Protein AF-A0A212J406-F1 (afdb_monomer_lite)

Sequence (82 aa):
MPKSANLLSINLLKFYFLHLHTVLLRLITYVARHSFATILKRSGINVAIISEALGHSDLKTTQIYLDSFENSQIDEAMKNLL

Organism: NCBI:txid206096

pLDDT: mean 87.91, std 11.93, range [55.09, 97.94]

Structure (mmCIF, N/CA/C/O backbone):
data_AF-A0A212J406-F1
#
_entry.id   AF-A0A212J406-F1
#
loop_
_atom_site.group_PDB
_atom_site.id
_atom_site.type_symbol
_atom_site.label_atom_id
_atom_site.label_alt_id
_atom_site.label_comp_id
_atom_site.label_asym_id
_atom_site.label_entity_id
_atom_site.label_seq_id
_atom_site.pdbx_PDB_ins_code
_atom_site.Cartn_x
_atom_site.Cartn_y
_atom_site.Cartn_z
_atom_site.occupancy
_atom_site.B_iso_or_equiv
_atom_site.auth_seq_id
_atom_site.auth_comp_id
_atom_site.auth_asym_id
_atom_site.auth_atom_id
_atom_site.pdbx_PDB_model_num
ATOM 1 N N . MET A 1 1 ? 38.586 -0.283 -37.871 1.00 57.97 1 MET A N 1
ATOM 2 C CA . MET A 1 1 ? 37.523 -0.945 -37.077 1.00 57.97 1 MET A CA 1
ATOM 3 C C . MET A 1 1 ? 37.740 -0.626 -35.598 1.00 57.97 1 MET A C 1
ATOM 5 O O . MET A 1 1 ? 38.799 -0.986 -35.108 1.00 57.97 1 MET A O 1
ATOM 9 N N . PRO A 1 2 ? 36.850 0.161 -34.945 1.00 55.09 2 PRO A N 1
ATOM 10 C CA . PRO A 1 2 ? 36.493 -0.100 -33.533 1.00 55.09 2 PRO A CA 1
ATOM 11 C C . PRO A 1 2 ? 35.046 0.303 -33.120 1.00 55.09 2 PRO A C 1
ATOM 13 O O . PRO A 1 2 ? 34.760 0.468 -31.938 1.00 55.09 2 PRO A O 1
ATOM 16 N N . LYS A 1 3 ? 34.098 0.502 -34.051 1.00 61.75 3 LYS A N 1
ATOM 17 C CA . LYS A 1 3 ? 32.757 1.038 -33.704 1.00 61.75 3 LYS A CA 1
ATOM 18 C C . LYS A 1 3 ? 31.832 0.048 -32.966 1.00 61.75 3 LYS A C 1
ATOM 20 O O . LYS A 1 3 ? 30.958 0.487 -32.227 1.00 61.75 3 LYS A O 1
ATOM 25 N N . SER A 1 4 ? 32.009 -1.264 -33.141 1.00 62.03 4 SER A N 1
ATOM 26 C CA . SER A 1 4 ? 31.098 -2.285 -32.592 1.00 62.03 4 SER A CA 1
ATOM 27 C C . SER A 1 4 ? 31.275 -2.538 -31.089 1.00 62.03 4 SER A C 1
ATOM 29 O O . SER A 1 4 ? 30.283 -2.730 -30.391 1.00 62.03 4 SER A O 1
ATOM 31 N N . ALA A 1 5 ? 32.506 -2.476 -30.569 1.00 66.69 5 ALA A N 1
ATOM 32 C CA . ALA A 1 5 ? 32.784 -2.660 -29.140 1.00 66.69 5 ALA A CA 1
ATOM 33 C C . A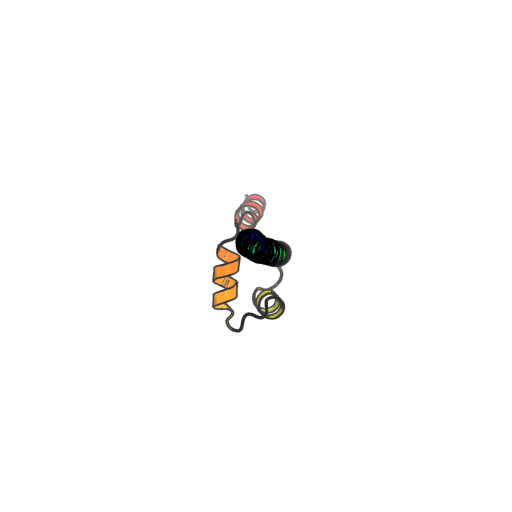LA A 1 5 ? 32.178 -1.535 -28.277 1.00 66.69 5 ALA A C 1
ATOM 35 O O . ALA A 1 5 ? 31.625 -1.806 -27.213 1.00 66.69 5 ALA A O 1
ATOM 36 N N . ASN A 1 6 ? 32.186 -0.293 -28.779 1.00 75.81 6 ASN A N 1
ATOM 37 C CA . ASN A 1 6 ? 31.528 0.842 -28.121 1.00 75.81 6 ASN A CA 1
ATOM 38 C C . ASN A 1 6 ? 29.997 0.732 -28.136 1.00 75.81 6 ASN A C 1
ATOM 40 O O . ASN A 1 6 ? 29.338 1.194 -27.213 1.00 75.81 6 ASN A O 1
ATOM 44 N N . LEU A 1 7 ? 29.405 0.114 -29.161 1.00 75.00 7 LEU A N 1
ATOM 45 C CA . LEU A 1 7 ? 27.953 -0.068 -29.209 1.00 75.00 7 LEU A CA 1
ATOM 46 C C . LEU A 1 7 ? 27.479 -1.116 -28.190 1.00 75.00 7 LEU A C 1
ATOM 48 O O . LEU A 1 7 ? 26.456 -0.916 -27.538 1.00 75.00 7 LEU A O 1
ATOM 52 N N . LEU A 1 8 ? 28.242 -2.201 -28.015 1.00 79.75 8 LEU A N 1
ATOM 53 C CA . LEU A 1 8 ? 27.975 -3.225 -27.000 1.00 79.75 8 LEU A CA 1
ATOM 54 C C . LEU A 1 8 ? 28.054 -2.651 -25.580 1.00 79.75 8 LEU A C 1
ATOM 56 O O . LEU A 1 8 ? 27.144 -2.883 -24.785 1.00 79.75 8 LEU A O 1
ATOM 60 N N . SER A 1 9 ? 29.084 -1.856 -25.275 1.00 85.69 9 SER A N 1
ATOM 61 C CA . SER A 1 9 ? 29.220 -1.221 -23.958 1.00 85.69 9 SER A CA 1
ATOM 62 C C . SER A 1 9 ? 28.121 -0.186 -23.688 1.00 85.69 9 SER A C 1
ATOM 64 O O . SER A 1 9 ? 27.563 -0.162 -22.592 1.00 85.69 9 SER A O 1
ATOM 66 N N . ILE A 1 10 ? 27.728 0.609 -24.691 1.00 89.56 10 ILE A N 1
ATOM 67 C CA . ILE A 1 10 ? 26.612 1.563 -24.576 1.00 89.56 10 ILE A CA 1
ATOM 68 C C . ILE A 1 10 ? 25.277 0.840 -24.348 1.00 89.56 10 ILE A C 1
ATOM 70 O O . ILE A 1 10 ? 24.482 1.271 -23.513 1.00 89.56 10 ILE A O 1
ATOM 74 N N . ASN A 1 11 ? 25.010 -0.256 -25.062 1.00 93.19 11 ASN A N 1
ATOM 75 C CA . ASN A 1 11 ? 23.772 -1.022 -24.892 1.00 93.19 11 ASN A CA 1
ATOM 76 C C . ASN A 1 11 ? 23.708 -1.713 -23.526 1.00 93.19 11 ASN A C 1
ATOM 78 O O . ASN A 1 11 ? 22.652 -1.717 -22.895 1.00 93.19 11 ASN A O 1
ATOM 82 N N . LEU A 1 12 ? 24.837 -2.232 -23.040 1.00 92.50 12 LEU A N 1
ATOM 83 C CA . LEU A 1 12 ? 24.933 -2.817 -21.707 1.00 92.50 12 LEU A CA 1
ATOM 84 C C . LEU A 1 12 ? 24.693 -1.764 -20.614 1.00 92.50 12 LEU A C 1
ATOM 86 O O . LEU A 1 12 ? 23.914 -1.995 -19.692 1.00 92.50 12 LEU A O 1
ATOM 90 N N . LEU A 1 13 ? 25.283 -0.573 -20.749 1.00 94.56 13 LEU A N 1
ATOM 91 C CA . LEU A 1 13 ? 25.044 0.536 -19.824 1.00 94.56 13 LEU A CA 1
ATOM 92 C C . LEU A 1 13 ? 23.571 0.979 -19.832 1.00 94.56 13 LEU A C 1
ATOM 94 O O . LEU A 1 13 ? 22.984 1.181 -18.770 1.00 94.56 13 LEU A O 1
ATOM 98 N N . LYS A 1 14 ? 22.948 1.072 -21.015 1.00 95.25 14 LYS A N 1
ATOM 99 C CA . LYS A 1 14 ? 21.510 1.363 -21.150 1.00 95.25 14 LYS A CA 1
ATOM 100 C C . LYS A 1 14 ? 20.644 0.302 -20.476 1.00 95.25 14 LYS A C 1
ATOM 102 O O . LYS A 1 14 ? 19.662 0.658 -19.830 1.00 95.25 14 LYS A O 1
ATOM 107 N N . PHE A 1 15 ? 21.005 -0.975 -20.595 1.00 96.12 15 PHE A N 1
ATOM 108 C CA . PHE A 1 15 ? 20.297 -2.066 -19.931 1.00 96.12 15 PHE A CA 1
ATOM 109 C C . PHE A 1 15 ? 20.354 -1.929 -18.404 1.00 96.12 15 PHE A C 1
ATOM 111 O O . PHE A 1 15 ? 19.308 -1.953 -17.755 1.00 96.12 15 PHE A O 1
ATOM 118 N N . TYR A 1 16 ? 21.542 -1.705 -17.832 1.00 97.19 16 TYR A N 1
ATOM 119 C CA . TYR A 1 16 ? 21.685 -1.500 -16.387 1.00 97.19 16 TYR A CA 1
ATOM 120 C C . TYR A 1 16 ? 20.932 -0.265 -15.898 1.00 97.19 16 TYR A C 1
ATOM 122 O O . TYR A 1 16 ? 20.263 -0.332 -14.869 1.00 97.19 16 TYR A O 1
ATOM 130 N N . PHE A 1 17 ? 20.984 0.840 -16.646 1.00 97.06 17 PHE A N 1
ATOM 131 C CA . PHE A 1 17 ? 20.251 2.052 -16.293 1.00 97.06 17 PHE A CA 1
ATOM 132 C C . PHE A 1 17 ? 18.734 1.831 -16.316 1.00 97.06 17 PHE A C 1
ATOM 134 O O . PHE A 1 17 ? 18.050 2.189 -15.360 1.00 97.06 17 PHE A O 1
ATOM 141 N N . LEU A 1 18 ? 18.200 1.191 -17.364 1.00 96.25 18 LEU A N 1
ATOM 142 C CA . LEU A 1 18 ? 16.773 0.877 -17.463 1.00 96.25 18 LEU A CA 1
ATOM 143 C C . LEU A 1 18 ? 16.325 -0.067 -16.341 1.00 96.25 18 LEU A C 1
ATOM 145 O O . LEU A 1 18 ? 15.265 0.132 -15.742 1.00 96.25 18 LEU A O 1
ATOM 149 N N . HIS A 1 19 ? 17.137 -1.079 -16.036 1.00 96.81 19 HIS A N 1
ATOM 150 C CA . HIS A 1 19 ? 16.851 -2.017 -14.960 1.00 96.81 19 HIS A CA 1
ATOM 151 C C . HIS A 1 19 ? 16.842 -1.317 -13.597 1.00 96.81 19 HIS A C 1
ATOM 153 O O . HIS A 1 19 ? 15.872 -1.447 -12.850 1.00 96.81 19 HIS A O 1
ATOM 159 N N . LEU A 1 20 ? 17.872 -0.516 -13.305 1.00 97.44 20 LEU A N 1
ATOM 160 C CA . LEU A 1 20 ? 17.969 0.254 -12.067 1.00 97.44 20 LEU A CA 1
ATOM 161 C C . LEU A 1 20 ? 16.802 1.237 -11.929 1.00 97.44 20 LEU A 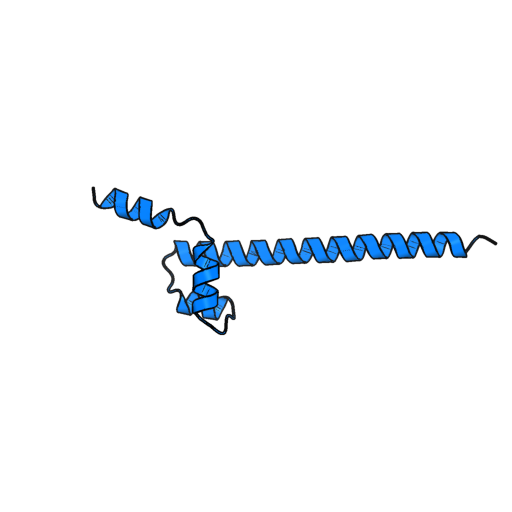C 1
ATOM 163 O O . LEU A 1 20 ? 16.169 1.284 -10.877 1.00 97.44 20 LEU A O 1
ATOM 167 N N . HIS A 1 21 ? 16.466 1.964 -12.998 1.00 97.19 21 HIS A N 1
ATOM 168 C CA . HIS A 1 21 ? 15.324 2.875 -13.030 1.00 97.19 21 HIS A CA 1
ATOM 169 C C . HIS A 1 21 ? 14.011 2.148 -12.711 1.00 97.19 21 HIS A C 1
ATOM 171 O O . HIS A 1 21 ? 13.236 2.598 -11.871 1.00 97.19 21 HIS A O 1
ATOM 177 N N . THR A 1 22 ? 13.786 0.988 -13.329 1.00 97.00 22 THR A N 1
ATOM 178 C CA . THR A 1 22 ? 12.572 0.190 -13.112 1.00 97.00 22 THR A CA 1
ATOM 179 C C . THR A 1 22 ? 12.482 -0.323 -11.674 1.00 97.00 22 THR A C 1
ATOM 181 O O . THR A 1 22 ? 11.418 -0.267 -11.058 1.00 97.00 22 THR A O 1
ATOM 184 N N . VAL A 1 23 ? 13.589 -0.821 -11.113 1.00 97.44 23 VAL A N 1
ATOM 185 C CA . VAL A 1 23 ? 13.644 -1.282 -9.717 1.00 97.44 23 VAL A CA 1
ATOM 186 C C . VAL A 1 23 ? 13.367 -0.127 -8.756 1.00 97.44 23 VAL A C 1
ATOM 188 O O . VAL A 1 23 ? 12.531 -0.272 -7.864 1.00 97.44 23 VAL A O 1
ATOM 191 N N . LEU A 1 24 ? 14.004 1.025 -8.972 1.00 97.94 24 LEU A N 1
ATOM 192 C CA . LEU A 1 24 ? 13.830 2.206 -8.133 1.00 97.94 24 LEU A CA 1
ATOM 193 C C . LEU A 1 24 ? 12.383 2.714 -8.169 1.00 97.94 24 LEU A C 1
ATOM 195 O O . LEU A 1 24 ? 11.795 2.968 -7.120 1.00 97.94 24 LEU A O 1
ATOM 199 N N . LEU A 1 25 ? 11.780 2.805 -9.357 1.00 97.75 25 LEU A N 1
ATOM 200 C CA . LEU A 1 25 ? 10.401 3.265 -9.516 1.00 97.75 25 LEU A CA 1
ATOM 201 C C . LEU A 1 25 ? 9.405 2.346 -8.792 1.00 97.75 25 LEU A C 1
ATOM 203 O O . LEU A 1 25 ? 8.488 2.826 -8.120 1.00 97.75 25 LEU A O 1
ATOM 207 N N . ARG A 1 26 ? 9.603 1.023 -8.872 1.00 97.62 26 ARG A N 1
ATOM 208 C CA . ARG A 1 26 ? 8.783 0.047 -8.133 1.00 97.62 26 ARG A CA 1
ATOM 209 C C . ARG A 1 26 ? 8.917 0.208 -6.623 1.00 97.62 26 ARG A C 1
ATOM 211 O O . ARG A 1 26 ? 7.912 0.151 -5.924 1.00 97.62 26 ARG A O 1
ATOM 218 N N . LEU A 1 27 ? 10.129 0.440 -6.122 1.00 97.50 27 LEU A N 1
ATOM 219 C CA . LEU A 1 27 ? 10.349 0.648 -4.693 1.00 97.50 27 LEU A CA 1
ATOM 220 C C . LEU A 1 27 ? 9.673 1.935 -4.203 1.00 97.50 27 LEU A C 1
ATOM 222 O O . LEU A 1 27 ? 8.955 1.905 -3.208 1.00 97.50 27 LEU A O 1
ATOM 226 N N . ILE A 1 28 ? 9.850 3.046 -4.923 1.00 97.88 28 ILE A N 1
ATOM 227 C CA . ILE A 1 28 ? 9.259 4.343 -4.560 1.00 97.88 28 ILE A CA 1
ATOM 228 C C . ILE A 1 28 ? 7.730 4.251 -4.525 1.00 97.88 28 ILE A C 1
ATOM 230 O O . ILE A 1 28 ? 7.109 4.673 -3.553 1.00 97.88 28 ILE A O 1
ATOM 234 N N . THR A 1 29 ? 7.117 3.671 -5.560 1.00 96.56 29 THR A N 1
ATOM 235 C CA . THR A 1 29 ? 5.653 3.531 -5.634 1.00 96.56 29 THR A CA 1
ATOM 236 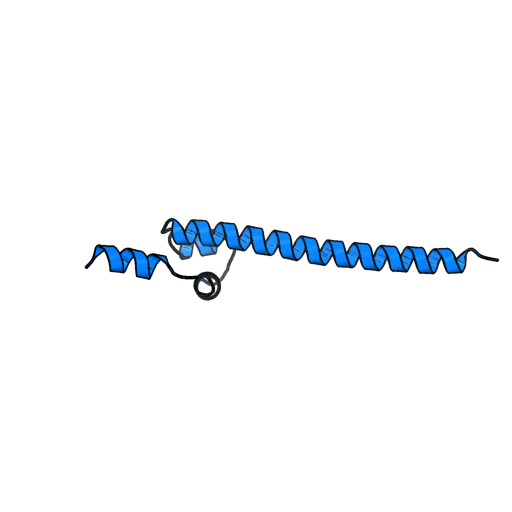C C . THR A 1 29 ? 5.107 2.590 -4.562 1.00 96.56 29 THR A C 1
ATOM 238 O O . THR A 1 29 ? 4.087 2.903 -3.947 1.00 96.56 29 THR A O 1
ATOM 241 N N . TYR A 1 30 ? 5.803 1.485 -4.276 1.00 94.81 30 TYR A N 1
ATOM 242 C CA . TYR A 1 30 ? 5.446 0.577 -3.187 1.00 94.81 30 TYR A CA 1
ATOM 243 C C . TYR A 1 30 ? 5.479 1.280 -1.825 1.00 94.81 30 TYR A C 1
ATOM 245 O O . TYR A 1 30 ? 4.496 1.231 -1.087 1.00 94.81 30 TYR A O 1
ATOM 253 N N . VAL A 1 31 ? 6.574 1.984 -1.514 1.00 95.62 31 VAL A N 1
ATOM 254 C CA . VAL A 1 31 ? 6.731 2.708 -0.244 1.00 95.62 31 VAL A CA 1
ATOM 255 C C . VAL A 1 31 ? 5.699 3.829 -0.120 1.00 95.62 31 VAL A C 1
ATOM 257 O O . VAL A 1 31 ? 5.095 3.980 0.938 1.00 95.62 31 VAL A O 1
ATOM 260 N N . ALA A 1 32 ? 5.437 4.587 -1.188 1.00 97.06 32 ALA A N 1
ATOM 261 C CA . ALA A 1 32 ? 4.423 5.640 -1.176 1.00 97.06 32 ALA A CA 1
ATOM 262 C C . ALA A 1 32 ? 3.017 5.083 -0.893 1.00 97.06 32 ALA A C 1
ATOM 264 O O . ALA A 1 32 ? 2.317 5.591 -0.016 1.00 97.06 32 ALA A O 1
ATOM 265 N N . ARG A 1 33 ? 2.628 3.997 -1.579 1.00 95.69 33 ARG A N 1
ATOM 266 C CA . ARG A 1 33 ? 1.347 3.307 -1.360 1.00 95.69 33 ARG A CA 1
ATOM 267 C C . ARG A 1 33 ? 1.229 2.779 0.070 1.00 95.69 33 ARG A C 1
ATOM 269 O O . ARG A 1 33 ? 0.189 2.953 0.704 1.00 95.69 33 ARG A O 1
ATOM 276 N N . HIS A 1 34 ? 2.298 2.170 0.577 1.00 94.25 34 HIS A N 1
ATOM 277 C CA . HIS A 1 34 ? 2.350 1.618 1.927 1.00 94.25 34 HIS A CA 1
ATOM 278 C C . HIS A 1 34 ? 2.198 2.707 2.989 1.00 94.25 34 HIS A C 1
ATOM 280 O O . HIS A 1 34 ? 1.365 2.583 3.887 1.00 94.25 34 HIS A O 1
ATOM 286 N N . SER A 1 35 ? 2.954 3.800 2.868 1.00 94.88 35 SER A N 1
ATOM 287 C CA . SER A 1 35 ? 2.856 4.958 3.761 1.00 94.88 35 SER A CA 1
ATOM 288 C C . SER A 1 35 ? 1.445 5.545 3.765 1.00 94.88 35 SER A C 1
ATOM 290 O O . SER A 1 35 ? 0.874 5.749 4.834 1.00 94.88 35 SER A O 1
ATOM 292 N N . PHE A 1 36 ? 0.848 5.743 2.587 1.00 96.31 36 PHE A N 1
ATOM 293 C CA . PHE A 1 36 ? -0.520 6.245 2.455 1.00 96.31 36 PHE A CA 1
ATOM 294 C C . PHE A 1 36 ? -1.540 5.347 3.175 1.00 96.31 36 PHE A C 1
ATOM 296 O O . PHE A 1 36 ? -2.287 5.821 4.029 1.00 96.31 36 PHE A O 1
ATOM 303 N N . ALA A 1 37 ? -1.527 4.039 2.903 1.00 94.75 37 ALA A N 1
ATOM 304 C CA . ALA A 1 37 ? -2.448 3.087 3.526 1.00 94.75 37 ALA A CA 1
ATOM 305 C C . ALA A 1 37 ? -2.243 2.963 5.047 1.00 94.75 37 ALA A C 1
ATOM 307 O O . ALA A 1 37 ? -3.214 2.857 5.796 1.00 94.75 37 ALA A O 1
ATOM 308 N N . THR A 1 38 ? -0.987 3.009 5.507 1.00 92.38 38 THR A N 1
ATOM 309 C CA . THR A 1 38 ? -0.638 2.950 6.936 1.00 92.38 38 THR A CA 1
ATOM 310 C C . THR A 1 38 ? -1.193 4.157 7.682 1.00 92.38 38 THR A C 1
ATOM 312 O O . THR A 1 38 ? -1.778 3.994 8.751 1.00 92.38 38 THR A O 1
ATOM 315 N N . ILE A 1 39 ? -1.048 5.362 7.119 1.00 93.25 39 ILE A N 1
ATOM 316 C CA . ILE A 1 39 ? -1.595 6.590 7.710 1.00 93.25 39 ILE A CA 1
ATOM 317 C C . ILE A 1 39 ? -3.117 6.486 7.815 1.00 93.25 39 ILE A C 1
ATOM 319 O O . ILE A 1 39 ? -3.651 6.683 8.901 1.00 93.25 39 ILE A O 1
ATOM 323 N N . LEU A 1 40 ? -3.811 6.100 6.738 1.00 94.19 40 LEU A N 1
ATOM 324 C CA . LEU A 1 40 ? -5.272 5.973 6.762 1.00 94.19 40 LEU A CA 1
ATOM 325 C C . LEU A 1 40 ? -5.758 4.951 7.796 1.00 94.19 40 LEU A C 1
ATOM 327 O O . LEU A 1 40 ? -6.681 5.248 8.556 1.00 94.19 40 LEU A O 1
ATOM 331 N N . LYS A 1 41 ? -5.123 3.771 7.862 1.00 90.81 41 LYS A N 1
ATOM 332 C CA . LYS A 1 41 ? -5.466 2.754 8.865 1.00 90.81 41 LYS A CA 1
ATOM 333 C C . LYS A 1 41 ? -5.243 3.289 10.278 1.00 90.81 41 LYS A C 1
ATOM 335 O O . LYS A 1 41 ? -6.130 3.157 11.113 1.00 90.81 41 LYS A O 1
ATOM 340 N N . ARG A 1 42 ? -4.113 3.963 10.524 1.00 87.81 42 ARG A N 1
ATOM 341 C CA . ARG A 1 42 ? -3.810 4.554 11.835 1.00 87.81 42 ARG A CA 1
ATOM 342 C C . ARG A 1 42 ? -4.743 5.705 12.214 1.00 87.81 42 ARG A C 1
ATOM 344 O O . ARG A 1 42 ? -5.005 5.919 13.391 1.00 87.81 42 ARG A O 1
ATOM 351 N N . SER A 1 43 ? -5.285 6.422 11.239 1.00 91.31 43 SER A N 1
ATOM 352 C CA . SER A 1 43 ? -6.315 7.439 11.460 1.00 91.31 43 SER A CA 1
ATOM 353 C C . SER A 1 43 ? -7.717 6.853 11.681 1.00 91.31 43 SER A C 1
ATOM 355 O O . SER A 1 43 ? -8.674 7.616 11.779 1.00 91.31 43 SER A O 1
ATOM 357 N N . GLY A 1 44 ? -7.867 5.524 11.750 1.00 89.88 44 GLY A N 1
ATOM 358 C CA . GLY A 1 44 ? -9.152 4.864 11.997 1.00 89.88 44 GLY A CA 1
ATOM 359 C C . GLY A 1 44 ? -10.115 4.902 10.807 1.00 89.88 44 GLY A C 1
ATOM 360 O O . GLY A 1 44 ? -11.316 4.706 10.983 1.00 89.88 44 GLY A O 1
ATOM 361 N N . ILE A 1 45 ? -9.618 5.166 9.594 1.00 94.75 45 ILE A N 1
ATOM 362 C CA . ILE A 1 45 ? -10.451 5.202 8.387 1.00 94.75 45 ILE A CA 1
ATOM 363 C C . ILE A 1 45 ? -10.960 3.793 8.058 1.00 94.75 45 ILE A C 1
ATOM 365 O O . ILE A 1 45 ? -10.234 2.804 8.161 1.00 94.75 45 ILE A O 1
ATOM 369 N N . ASN A 1 46 ? -12.224 3.702 7.634 1.00 94.50 46 ASN A N 1
ATOM 370 C CA . ASN A 1 46 ? -12.863 2.434 7.291 1.00 94.50 46 ASN A CA 1
ATOM 371 C C . ASN A 1 46 ? -12.126 1.717 6.141 1.00 94.50 46 ASN A C 1
ATOM 373 O O . ASN A 1 46 ? -11.819 2.323 5.113 1.00 94.50 46 ASN A O 1
ATOM 377 N N . VAL A 1 47 ? -11.903 0.407 6.291 1.00 94.25 47 VAL A N 1
ATOM 378 C CA . VAL A 1 47 ? -11.182 -0.433 5.317 1.00 94.25 47 VAL A CA 1
ATOM 379 C C . VAL A 1 47 ? -11.802 -0.383 3.916 1.00 94.25 47 VAL A C 1
ATOM 381 O O . VAL A 1 47 ? -11.059 -0.426 2.940 1.00 94.25 47 VAL A O 1
ATOM 384 N N . ALA A 1 48 ? -13.123 -0.230 3.783 1.00 96.56 48 ALA A N 1
ATOM 385 C CA . ALA A 1 48 ? -13.786 -0.082 2.486 1.00 96.56 48 ALA A CA 1
ATOM 386 C C . ALA A 1 48 ? -13.347 1.195 1.749 1.00 96.56 48 ALA A C 1
ATOM 388 O O . ALA A 1 48 ? -13.035 1.137 0.563 1.00 96.56 48 ALA A O 1
ATOM 389 N N . ILE A 1 49 ? -13.227 2.317 2.467 1.00 97.19 49 ILE A N 1
ATOM 390 C CA . ILE A 1 49 ? -12.753 3.593 1.907 1.00 97.19 49 ILE A CA 1
ATOM 391 C C . ILE A 1 49 ? -11.276 3.478 1.519 1.00 97.19 49 ILE A C 1
ATOM 393 O O . ILE A 1 49 ? -10.874 3.920 0.446 1.00 97.19 49 ILE A O 1
ATOM 397 N N . ILE A 1 50 ? -10.461 2.839 2.366 1.00 96.81 50 ILE A N 1
ATOM 398 C CA . ILE A 1 50 ? -9.050 2.573 2.046 1.00 96.81 50 ILE A CA 1
ATOM 399 C C . ILE A 1 50 ? -8.948 1.683 0.795 1.00 96.81 50 ILE A C 1
ATOM 401 O O . ILE A 1 50 ? -8.112 1.934 -0.067 1.00 96.81 50 ILE A O 1
ATOM 405 N N . SER A 1 51 ? -9.812 0.672 0.667 1.00 97.38 51 SER A N 1
ATOM 406 C CA . SER A 1 51 ? -9.867 -0.230 -0.489 1.00 97.38 51 SER A CA 1
ATOM 407 C C . SER A 1 51 ? -10.153 0.519 -1.787 1.00 97.38 51 SER A C 1
ATOM 409 O O . SER A 1 51 ? -9.452 0.314 -2.778 1.00 97.38 51 SER A O 1
ATOM 411 N N . GLU A 1 52 ? -11.144 1.412 -1.763 1.00 97.44 52 GLU A N 1
ATOM 412 C CA . GLU A 1 52 ? -11.497 2.268 -2.895 1.00 97.44 52 GLU A CA 1
ATOM 413 C C . GLU A 1 52 ? -10.343 3.212 -3.261 1.00 97.44 52 GLU A C 1
ATOM 415 O O . GLU A 1 52 ? -9.931 3.260 -4.419 1.00 97.44 52 GLU A O 1
ATOM 420 N N . ALA A 1 53 ? -9.734 3.872 -2.270 1.00 96.62 53 ALA A N 1
ATOM 421 C CA . ALA A 1 53 ? -8.593 4.766 -2.481 1.00 96.62 53 ALA A CA 1
ATOM 422 C C . ALA A 1 53 ? -7.353 4.046 -3.048 1.00 96.62 53 ALA A C 1
ATOM 424 O O . ALA A 1 53 ? -6.568 4.637 -3.787 1.00 96.62 53 ALA A O 1
ATOM 425 N N . LEU A 1 54 ? -7.168 2.764 -2.716 1.00 95.94 54 LEU A N 1
ATOM 426 C CA . LEU A 1 54 ? -6.100 1.913 -3.251 1.00 95.94 54 LEU A CA 1
ATOM 427 C C . LEU A 1 54 ? -6.450 1.268 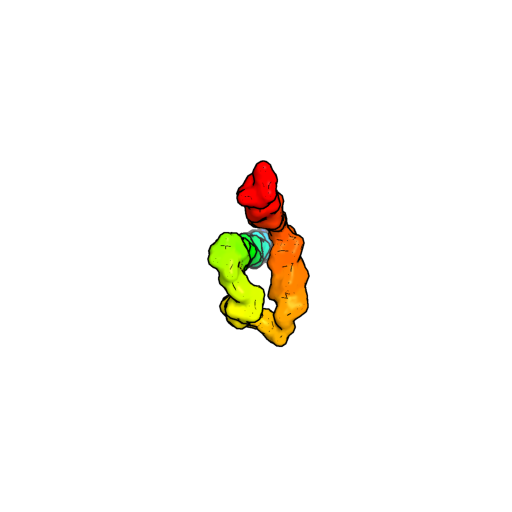-4.605 1.00 95.94 54 LEU A C 1
ATOM 429 O O . LEU A 1 54 ? -5.589 0.608 -5.200 1.00 95.94 54 LEU A O 1
ATOM 433 N N . GLY A 1 55 ? -7.688 1.426 -5.082 1.00 96.19 55 GLY A N 1
ATOM 434 C CA . GLY A 1 55 ? -8.182 0.811 -6.313 1.00 96.19 55 GLY A CA 1
ATOM 435 C C . GLY A 1 55 ? -8.258 -0.717 -6.250 1.00 96.19 55 GLY A C 1
ATOM 436 O O . GLY A 1 55 ? -8.120 -1.380 -7.277 1.00 96.19 55 GLY A O 1
ATOM 437 N N . HIS A 1 56 ? -8.414 -1.302 -5.059 1.00 96.56 56 HIS A N 1
ATOM 438 C CA . HIS A 1 56 ? -8.611 -2.744 -4.917 1.00 96.56 56 HIS A CA 1
ATOM 439 C C . HIS A 1 56 ? -10.068 -3.112 -5.212 1.00 96.56 56 HIS A C 1
ATOM 441 O O . HIS A 1 56 ? -10.989 -2.556 -4.617 1.00 96.56 56 HIS A O 1
ATOM 447 N N . SER A 1 57 ? -10.269 -4.095 -6.089 1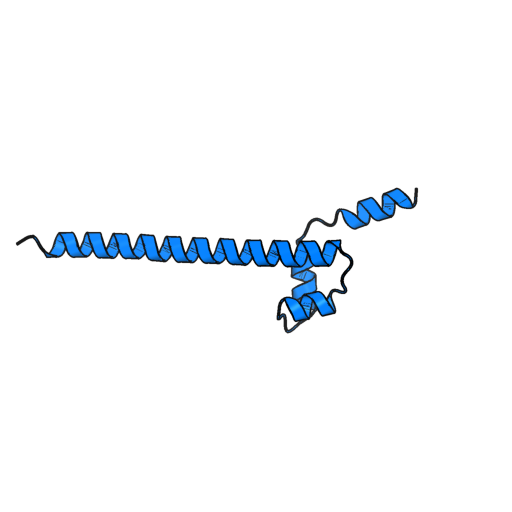.00 93.75 57 SER A N 1
ATOM 448 C CA . SER A 1 57 ? -11.593 -4.620 -6.448 1.00 93.75 57 SER A CA 1
ATOM 449 C C . SER A 1 57 ? -12.206 -5.534 -5.383 1.00 93.75 57 SER A C 1
ATOM 451 O O . SER A 1 57 ? -13.409 -5.775 -5.407 1.00 93.75 57 SER A O 1
ATOM 453 N N . ASP A 1 58 ? -11.390 -6.046 -4.460 1.00 95.06 58 ASP A N 1
ATOM 454 C CA . ASP A 1 58 ? -11.811 -6.939 -3.385 1.00 95.06 58 ASP A CA 1
ATOM 455 C C . ASP A 1 58 ? -11.301 -6.430 -2.034 1.00 95.06 58 ASP A C 1
ATOM 457 O O . ASP A 1 58 ? -10.099 -6.231 -1.821 1.00 95.06 58 ASP A O 1
ATOM 461 N N . LEU A 1 59 ? -12.229 -6.277 -1.094 1.00 95.25 59 LEU A N 1
ATOM 462 C CA . LEU A 1 59 ? -11.959 -5.824 0.263 1.00 95.25 59 LEU A CA 1
ATOM 463 C C . LEU A 1 59 ? -11.030 -6.788 1.014 1.00 95.25 59 LEU A C 1
ATOM 465 O O . LEU A 1 59 ? -10.213 -6.346 1.822 1.00 95.25 59 LEU A O 1
ATOM 469 N N . LYS A 1 60 ? -11.076 -8.090 0.698 1.00 94.56 60 LYS A N 1
ATOM 470 C CA . LYS A 1 60 ? -10.159 -9.087 1.268 1.00 94.56 60 LYS A CA 1
ATOM 471 C C . LYS A 1 60 ? -8.704 -8.808 0.888 1.00 94.56 60 LYS A C 1
ATOM 473 O O . LYS A 1 60 ? -7.814 -9.013 1.710 1.00 94.56 60 LYS A O 1
ATOM 478 N N . THR A 1 61 ? -8.459 -8.291 -0.319 1.00 94.62 61 THR A N 1
ATOM 479 C CA . THR A 1 61 ? -7.110 -7.898 -0.761 1.00 94.62 61 THR A CA 1
ATOM 480 C C . THR A 1 61 ? -6.591 -6.744 0.090 1.00 94.62 61 THR A C 1
ATOM 482 O O . THR A 1 61 ? -5.456 -6.780 0.563 1.00 94.62 61 THR A O 1
ATOM 485 N N . THR A 1 62 ? -7.441 -5.749 0.351 1.00 95.62 62 THR A N 1
ATOM 486 C CA . THR A 1 62 ? -7.116 -4.641 1.256 1.00 95.62 62 THR A CA 1
ATOM 487 C C . THR A 1 62 ? -6.867 -5.135 2.674 1.00 95.62 62 THR A C 1
ATOM 489 O O . THR A 1 62 ? -5.893 -4.711 3.281 1.00 95.62 62 THR A O 1
ATOM 492 N N . GLN A 1 63 ? -7.677 -6.060 3.188 1.00 92.44 63 GLN A N 1
ATOM 493 C CA . GLN A 1 63 ? -7.486 -6.604 4.530 1.00 92.44 63 GLN A CA 1
ATOM 494 C C . GLN A 1 63 ? -6.127 -7.303 4.670 1.00 92.44 63 GLN A C 1
ATOM 496 O O . GLN A 1 63 ? -5.350 -6.928 5.538 1.00 92.44 63 GLN A O 1
ATOM 501 N N . ILE A 1 64 ? -5.788 -8.220 3.755 1.00 91.38 64 ILE A N 1
ATOM 502 C CA . ILE A 1 64 ? -4.485 -8.911 3.750 1.00 91.38 64 ILE A CA 1
ATOM 503 C C . ILE A 1 64 ? -3.332 -7.904 3.658 1.00 91.38 64 ILE A C 1
ATOM 505 O O . ILE A 1 64 ? -2.341 -8.022 4.378 1.00 91.38 64 ILE A O 1
ATOM 509 N N . TYR A 1 65 ? -3.464 -6.891 2.797 1.00 91.31 65 TYR A N 1
ATOM 510 C CA . TYR A 1 65 ? -2.460 -5.840 2.663 1.00 91.31 65 TYR A CA 1
ATOM 511 C C . TYR A 1 65 ? -2.276 -5.062 3.973 1.00 91.31 65 TYR A C 1
ATOM 513 O O . TYR A 1 65 ? -1.153 -4.893 4.434 1.00 91.31 65 TYR A O 1
ATOM 521 N N . LEU A 1 66 ? -3.372 -4.644 4.607 1.00 91.56 66 LEU A N 1
ATOM 522 C CA . LEU A 1 66 ? -3.368 -3.870 5.848 1.00 91.56 66 LEU A CA 1
ATOM 523 C C . LEU A 1 66 ? -3.007 -4.693 7.096 1.00 91.56 66 LEU A C 1
ATOM 525 O O . LEU A 1 66 ? -2.682 -4.098 8.122 1.00 91.56 66 LEU A O 1
ATOM 529 N N . ASP A 1 67 ? -3.128 -6.019 7.055 1.00 87.00 67 ASP A N 1
ATOM 530 C CA . ASP A 1 67 ? -2.756 -6.932 8.148 1.00 87.00 67 ASP A CA 1
ATOM 531 C C . ASP A 1 67 ? -1.251 -7.221 8.165 1.00 87.00 67 ASP A C 1
ATOM 533 O O . ASP A 1 67 ? -0.700 -7.596 9.195 1.00 87.00 67 ASP A O 1
ATOM 537 N N . SER A 1 68 ? -0.565 -6.992 7.040 1.00 82.19 68 SER A N 1
ATOM 538 C CA . SER A 1 68 ? 0.901 -7.029 6.980 1.00 82.19 68 SER A CA 1
ATOM 539 C C . SER A 1 68 ? 1.574 -5.867 7.724 1.00 82.19 68 SER A C 1
ATOM 541 O O . SER A 1 68 ? 2.793 -5.862 7.885 1.00 82.19 68 SER A O 1
ATOM 543 N N . PHE A 1 69 ? 0.797 -4.876 8.171 1.00 83.19 69 PHE A N 1
ATOM 544 C CA . PHE A 1 69 ? 1.296 -3.712 8.897 1.00 83.19 69 PHE A CA 1
ATOM 545 C C . PHE A 1 69 ? 1.322 -4.005 10.402 1.00 83.19 69 PHE A C 1
ATOM 547 O O . PHE A 1 69 ? 0.382 -4.589 10.938 1.00 83.19 69 PHE A O 1
ATOM 554 N N . GLU A 1 70 ? 2.365 -3.561 11.110 1.00 68.94 70 GLU A N 1
ATOM 555 C CA . GLU A 1 70 ? 2.412 -3.666 12.576 1.00 68.94 70 GLU A CA 1
ATOM 556 C C . GLU A 1 70 ? 1.202 -2.973 13.223 1.00 68.94 70 GLU A C 1
ATOM 558 O O . GLU A 1 70 ? 0.908 -1.804 12.951 1.00 68.94 70 GLU A O 1
ATOM 563 N N . ASN A 1 71 ? 0.507 -3.697 14.103 1.00 64.75 71 ASN A N 1
ATOM 564 C CA . ASN A 1 71 ? -0.818 -3.336 14.609 1.00 64.75 71 ASN A CA 1
ATOM 565 C C . ASN A 1 71 ? -0.763 -2.767 16.042 1.00 64.75 71 ASN A C 1
ATOM 567 O O . ASN A 1 71 ? -1.565 -3.124 16.903 1.00 64.75 71 ASN A O 1
ATOM 571 N N . SER A 1 72 ? 0.180 -1.849 16.289 1.00 69.56 72 SER A N 1
ATOM 572 C CA . SER A 1 72 ? 0.453 -1.254 17.613 1.00 69.56 72 SER A CA 1
ATOM 573 C C . SER A 1 72 ? -0.740 -0.525 18.247 1.00 69.56 72 SER A C 1
ATOM 575 O O . SER A 1 72 ? -0.725 -0.225 19.437 1.00 69.56 72 SER A O 1
ATOM 577 N N . GLN A 1 73 ? -1.775 -0.214 17.463 1.00 66.50 73 GLN A N 1
ATOM 578 C CA . GLN A 1 73 ? -2.970 0.480 17.939 1.00 66.50 73 GLN A CA 1
ATOM 579 C C . GLN A 1 73 ? -3.865 -0.387 18.815 1.00 66.50 73 GLN A C 1
ATOM 581 O O . GLN A 1 73 ? -4.524 0.146 19.700 1.00 66.50 73 GLN A O 1
ATOM 586 N N . ILE A 1 74 ? -3.900 -1.706 18.586 1.00 69.25 74 ILE A N 1
ATOM 587 C CA . ILE A 1 74 ? -4.649 -2.613 19.464 1.00 69.25 74 ILE A CA 1
ATOM 588 C C . ILE A 1 74 ? -3.998 -2.610 20.847 1.00 69.25 74 ILE A C 1
ATOM 590 O O . ILE A 1 74 ? -4.691 -2.429 21.845 1.00 69.25 74 ILE A O 1
ATOM 594 N N . ASP A 1 75 ? -2.669 -2.707 20.893 1.00 70.50 75 ASP A N 1
ATOM 595 C CA . ASP A 1 75 ? -1.908 -2.665 22.141 1.00 70.50 75 ASP A CA 1
ATOM 596 C C . ASP A 1 75 ? -2.102 -1.331 22.879 1.00 70.50 75 ASP A C 1
ATOM 598 O O . ASP A 1 75 ? -2.243 -1.297 24.100 1.00 70.50 75 ASP A O 1
ATOM 602 N N . GLU A 1 76 ? -2.143 -0.217 22.147 1.00 74.50 76 GLU A N 1
ATOM 603 C CA . GLU A 1 76 ? -2.366 1.118 22.709 1.00 74.50 76 GLU A CA 1
ATOM 604 C C . GLU A 1 76 ? -3.809 1.322 23.197 1.00 74.50 76 GLU A C 1
ATOM 606 O O . GLU A 1 76 ? -4.026 1.850 24.287 1.00 74.50 76 GLU A O 1
ATOM 611 N N . ALA A 1 77 ? -4.805 0.846 22.447 1.00 72.88 77 ALA A N 1
ATOM 612 C CA . ALA A 1 77 ? -6.202 0.872 22.873 1.00 72.88 77 ALA A CA 1
ATOM 613 C C . ALA A 1 77 ? -6.428 0.010 24.126 1.00 72.88 77 ALA A C 1
ATOM 615 O O . ALA A 1 77 ? -7.145 0.428 25.034 1.00 72.88 77 ALA A O 1
ATOM 616 N N . MET A 1 78 ? -5.778 -1.157 24.211 1.00 77.94 78 MET A N 1
ATOM 617 C CA . MET A 1 78 ? -5.832 -2.031 25.387 1.00 77.94 78 MET A CA 1
ATOM 618 C C . MET A 1 78 ? -5.145 -1.416 26.613 1.00 77.94 78 MET A C 1
ATOM 620 O O . MET A 1 78 ? -5.625 -1.615 27.725 1.00 77.94 78 MET A O 1
ATOM 624 N N . LYS A 1 79 ? -4.080 -0.620 26.436 1.00 79.50 79 LYS A N 1
ATOM 625 C CA . LYS A 1 79 ? -3.440 0.117 27.543 1.00 79.50 79 LYS A CA 1
ATOM 626 C C . LYS A 1 79 ? -4.353 1.146 28.207 1.00 79.50 79 LYS A C 1
ATOM 628 O O . LYS A 1 79 ? -4.177 1.400 29.386 1.00 79.50 79 LYS A O 1
ATOM 633 N N . ASN A 1 80 ? -5.306 1.727 27.479 1.00 75.56 80 ASN A N 1
ATOM 634 C CA . ASN A 1 80 ? -6.241 2.716 28.032 1.00 75.56 80 ASN A CA 1
ATOM 635 C C . ASN A 1 80 ? -7.454 2.079 28.741 1.00 75.56 80 ASN A C 1
ATOM 637 O O . ASN A 1 80 ? -8.322 2.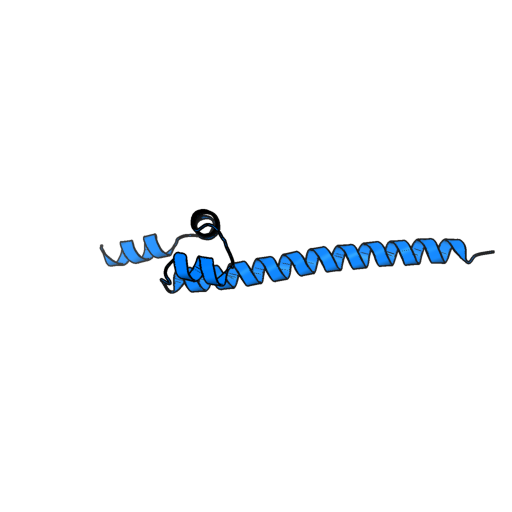801 29.231 1.00 75.56 80 ASN A O 1
ATOM 641 N N . LEU A 1 81 ? -7.546 0.744 28.753 1.00 74.25 81 LEU A N 1
ATOM 642 C CA . LEU A 1 81 ? -8.615 -0.025 29.402 1.00 74.25 81 LEU A CA 1
ATOM 643 C C . LEU A 1 81 ? -8.181 -0.675 30.732 1.00 74.25 81 LEU A C 1
ATOM 645 O O . LEU A 1 81 ? -9.025 -1.278 31.396 1.00 74.25 81 LEU A O 1
ATOM 649 N N . LEU A 1 82 ? -6.900 -0.571 31.106 1.00 56.41 82 LEU A N 1
ATOM 650 C CA . LEU A 1 82 ? -6.304 -1.077 32.353 1.00 56.41 82 LEU A CA 1
ATOM 651 C C . LEU A 1 82 ? -5.794 0.084 33.213 1.00 56.41 82 LEU A C 1
ATOM 653 O O . LEU A 1 82 ? -5.814 -0.074 34.453 1.00 56.41 82 LEU A O 1
#

InterPro domains:
  IPR002104 Integrase, catalytic domain [PF00589] (31-70)
  IPR002104 Integrase, catalytic domain [PS51898] (1-79)
  IPR011010 DNA breaking-rejoining enzyme, catalytic core [SSF56349] (22-75)
  IPR013762 Integrase-like, catalytic domain superfamily [G3DSA:1.10.443.10] (10-81)

Secondary structure (DSSP, 8-state):
--HHHHHHHHHHHHHHHHHHHHHHHHHHHHHHHHHHHHHHHHTT--HHHHHHHTT-S-HHHHHHHHHTS--HHHHHHHHTT-

Foldseek 3Di:
DPPVVVVVVVVVVVVVVVVVVVVVVVVVVVVVLLVVLQVCVVVVHDLVVNCVVSVHPDSVVSVVSNVVDDDCVVVVVVVVVD

Radius of gyration: 21.85 Å; chains: 1; bounding box: 51×16×69 Å